Protein AF-A0A2J0Q796-F1 (afdb_monomer)

pLDDT: mean 78.92, std 15.44, range [35.12, 94.56]

Sequence (132 aa):
MSWINPANAQPTGYNPKARVSGFIQKFGQLGEVALGAWNAVDPLRCCHCPDEYLGYARRFVEGVVRVIPSEWPNHPDLVEELVRRSFYPTQVVNHTGLGHPWVTAEDIKSIAQHIAGRVEQLGGMEDLLPES

Foldseek 3Di:
DDPPPVVPDDPPVDDVVVLLVVQCVVQPVLLVLQLVLCVVLVLLVPPDDPCLSVQLSVQLSVVCVVDDQVCCVVCLVVLLVSSVVSDDPQQQDQDPVPRGHSGYSVSSNSSSCSSQVVQVVVVHDVNRGPDD

Radius of gyration: 15.13 Å; Cα contacts (8 Å, |Δi|>4): 112; chains: 1; bounding box: 35×41×41 Å

Organism: NCBI:txid1975096

Mean predicted aligned error: 8.29 Å

Structure (mmCIF, N/CA/C/O backbone):
data_AF-A0A2J0Q796-F1
#
_entry.id   AF-A0A2J0Q796-F1
#
loop_
_atom_site.group_PDB
_atom_site.id
_atom_site.type_symbol
_atom_site.label_atom_id
_atom_site.label_alt_id
_atom_site.label_comp_id
_atom_site.label_asym_id
_atom_site.label_entity_id
_atom_site.label_seq_id
_atom_site.pdbx_PDB_ins_code
_atom_site.Cartn_x
_atom_site.Cartn_y
_atom_site.Cartn_z
_atom_site.occupancy
_atom_site.B_iso_or_equiv
_atom_site.auth_seq_id
_atom_site.auth_comp_id
_atom_site.auth_asym_id
_atom_site.auth_atom_id
_atom_site.pdbx_PDB_model_num
ATOM 1 N N . MET A 1 1 ? -5.616 -18.333 -6.023 1.00 35.12 1 MET A N 1
ATOM 2 C CA . MET A 1 1 ? -4.604 -19.126 -5.290 1.00 35.12 1 MET A CA 1
ATOM 3 C C . MET A 1 1 ? -4.024 -18.236 -4.202 1.00 35.12 1 MET A C 1
ATOM 5 O O . MET A 1 1 ? -3.691 -17.105 -4.515 1.00 35.12 1 MET A O 1
ATOM 9 N N . SER A 1 2 ? -3.974 -18.692 -2.946 1.00 36.59 2 SER A N 1
ATOM 10 C CA . SER A 1 2 ? -3.415 -17.915 -1.828 1.00 36.59 2 SER A CA 1
ATOM 11 C C . SER A 1 2 ? -1.901 -18.137 -1.750 1.00 36.59 2 SER A C 1
ATOM 13 O O . SER A 1 2 ? -1.441 -19.274 -1.677 1.00 36.59 2 SER A O 1
ATOM 15 N N . TRP A 1 3 ? -1.146 -17.044 -1.806 1.00 46.84 3 TRP A N 1
ATOM 16 C CA . TRP A 1 3 ? 0.318 -16.944 -1.876 1.00 46.84 3 TRP A CA 1
ATOM 17 C C . TRP A 1 3 ? 1.050 -17.440 -0.615 1.00 46.84 3 TRP A C 1
ATOM 19 O O . TRP A 1 3 ? 2.248 -17.710 -0.650 1.00 46.84 3 TRP A O 1
ATOM 29 N N . ILE A 1 4 ? 0.331 -17.679 0.485 1.00 48.09 4 ILE A N 1
ATOM 30 C CA . ILE A 1 4 ? 0.838 -18.450 1.624 1.00 48.09 4 ILE A CA 1
ATOM 31 C C . ILE A 1 4 ? 0.657 -19.937 1.300 1.00 48.09 4 ILE A C 1
ATOM 33 O O . ILE A 1 4 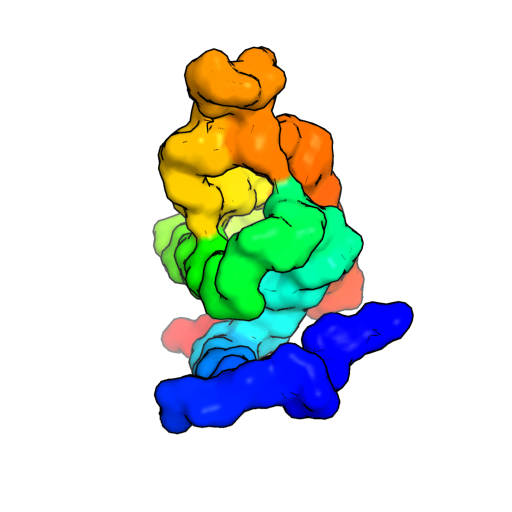? -0.156 -20.620 1.924 1.00 48.09 4 ILE A O 1
ATOM 37 N N . ASN A 1 5 ? 1.397 -20.460 0.320 1.00 44.03 5 ASN A N 1
ATOM 38 C CA . ASN A 1 5 ? 1.567 -21.905 0.225 1.00 44.03 5 ASN A CA 1
ATOM 39 C C . ASN A 1 5 ? 2.885 -22.289 0.918 1.00 44.03 5 ASN A C 1
ATOM 41 O O . ASN A 1 5 ? 3.953 -22.181 0.313 1.00 44.03 5 ASN A O 1
ATOM 45 N N . PRO A 1 6 ? 2.840 -22.703 2.199 1.00 47.53 6 PRO A N 1
ATOM 46 C CA . PRO A 1 6 ? 4.033 -23.018 2.988 1.00 47.53 6 PRO A CA 1
ATOM 47 C C . PRO A 1 6 ? 4.885 -24.144 2.388 1.00 47.53 6 PRO A C 1
ATOM 49 O O . PRO A 1 6 ? 6.026 -24.306 2.801 1.00 47.53 6 PRO A O 1
ATOM 52 N N . ALA A 1 7 ? 4.357 -24.894 1.416 1.00 52.28 7 ALA A N 1
ATOM 53 C CA . ALA A 1 7 ? 5.077 -25.953 0.720 1.00 52.28 7 ALA A CA 1
ATOM 54 C C . ALA A 1 7 ? 6.266 -25.453 -0.127 1.00 52.28 7 ALA A C 1
ATOM 56 O O . ALA A 1 7 ? 7.171 -26.236 -0.398 1.00 52.28 7 ALA A O 1
ATOM 57 N N . ASN A 1 8 ? 6.294 -24.171 -0.515 1.00 46.62 8 ASN A N 1
ATOM 58 C CA . ASN A 1 8 ? 7.308 -23.637 -1.436 1.00 46.62 8 ASN A CA 1
ATOM 59 C C . ASN A 1 8 ? 8.385 -22.767 -0.756 1.00 46.62 8 ASN A C 1
ATOM 61 O O . ASN A 1 8 ? 9.279 -22.265 -1.434 1.00 46.62 8 ASN A O 1
ATOM 65 N N . ALA A 1 9 ? 8.320 -22.564 0.564 1.00 46.12 9 ALA A N 1
ATOM 66 C CA . ALA A 1 9 ? 9.291 -21.744 1.289 1.00 46.12 9 ALA A CA 1
ATOM 67 C C . ALA A 1 9 ? 10.456 -22.604 1.806 1.00 46.12 9 ALA A C 1
ATOM 69 O O . ALA A 1 9 ? 10.243 -23.535 2.583 1.00 46.12 9 ALA A O 1
ATOM 70 N N . GLN A 1 10 ? 11.696 -22.289 1.412 1.00 40.09 10 GLN A N 1
ATOM 71 C CA . GLN A 1 10 ? 12.870 -22.929 2.012 1.00 40.09 10 GLN A CA 1
ATOM 72 C C . GLN A 1 10 ? 13.025 -22.525 3.493 1.00 40.09 10 GLN A C 1
ATOM 74 O O . GLN A 1 10 ? 12.837 -21.352 3.828 1.00 40.09 10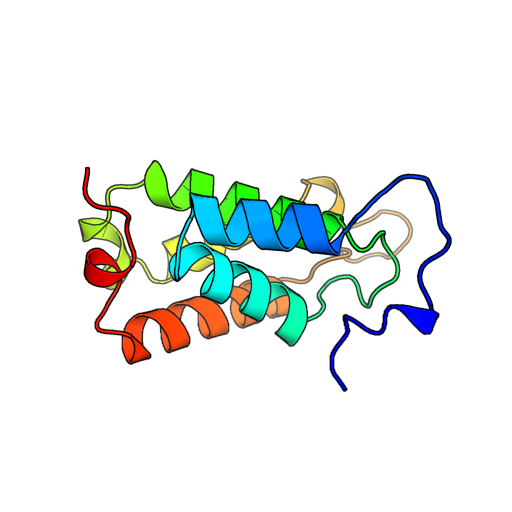 GLN A O 1
ATOM 79 N N . PRO A 1 11 ? 13.378 -23.460 4.397 1.00 45.09 11 PRO A N 1
ATOM 80 C CA . PRO A 1 11 ? 13.456 -23.194 5.829 1.00 45.09 11 PRO A CA 1
ATOM 81 C C . PRO A 1 11 ? 14.769 -22.481 6.179 1.00 45.09 11 PRO A C 1
ATOM 83 O O . PRO A 1 11 ? 15.790 -23.107 6.441 1.00 45.09 11 PRO A O 1
ATOM 86 N N . THR A 1 12 ? 14.747 -21.152 6.211 1.00 49.97 12 THR A N 1
ATOM 87 C CA . THR A 1 12 ? 15.911 -20.297 6.519 1.00 49.97 12 THR A CA 1
ATOM 88 C C . THR A 1 12 ? 16.003 -19.897 8.004 1.00 49.97 12 THR A C 1
ATOM 90 O O . THR A 1 12 ? 16.655 -18.916 8.345 1.00 49.97 12 THR A O 1
ATOM 93 N N . GLY A 1 13 ? 15.306 -20.600 8.915 1.00 46.50 13 GLY A N 1
ATOM 94 C CA . GLY A 1 13 ? 15.068 -20.122 10.298 1.00 46.50 13 GLY A CA 1
ATOM 95 C C . GLY A 1 13 ? 14.124 -18.910 10.362 1.00 46.50 13 GLY A C 1
ATOM 96 O O . GLY A 1 13 ? 13.885 -18.312 11.408 1.00 46.50 13 GLY A O 1
ATOM 97 N N . TYR A 1 14 ? 13.575 -18.564 9.208 1.00 59.00 14 TYR A N 1
ATOM 98 C CA . TYR A 1 14 ? 12.777 -17.401 8.930 1.00 59.00 14 TYR A CA 1
ATOM 99 C C . TYR A 1 14 ? 11.317 -17.839 8.896 1.00 59.00 14 TYR A C 1
ATOM 101 O O . TYR A 1 14 ? 10.964 -18.777 8.181 1.00 59.00 14 TYR A O 1
ATOM 109 N N . ASN A 1 15 ? 10.461 -17.208 9.697 1.00 72.00 15 ASN A N 1
ATOM 110 C CA . ASN A 1 15 ? 9.045 -17.560 9.769 1.00 72.00 15 ASN A CA 1
ATOM 111 C C . ASN A 1 15 ? 8.190 -16.400 9.230 1.00 72.00 15 ASN A C 1
ATOM 113 O O . ASN A 1 15 ? 7.722 -15.570 10.016 1.00 72.00 15 ASN A O 1
ATOM 117 N N . PRO A 1 16 ? 7.971 -16.324 7.900 1.00 70.00 16 PRO A N 1
ATOM 118 C CA . PRO A 1 16 ? 7.143 -15.292 7.280 1.00 70.00 16 PRO A CA 1
ATOM 119 C C . PRO A 1 16 ? 5.750 -15.208 7.901 1.00 70.00 16 PRO A C 1
ATOM 121 O O . PRO A 1 16 ? 5.240 -14.114 8.123 1.00 70.00 16 PRO A O 1
ATOM 124 N N . LYS A 1 17 ? 5.164 -16.358 8.268 1.00 72.19 17 LYS A N 1
ATOM 125 C CA . LYS A 1 17 ? 3.853 -16.404 8.924 1.00 72.19 17 LYS A CA 1
ATOM 126 C C . LYS A 1 17 ? 3.875 -15.670 10.259 1.00 72.19 17 LYS A C 1
ATOM 128 O O . LYS A 1 17 ? 3.014 -14.835 10.489 1.00 72.19 17 LYS A O 1
ATOM 133 N N . ALA A 1 18 ? 4.882 -15.910 11.100 1.00 78.31 18 ALA A N 1
ATOM 134 C CA . ALA A 1 18 ? 5.011 -15.209 12.377 1.00 78.31 18 ALA A CA 1
ATOM 135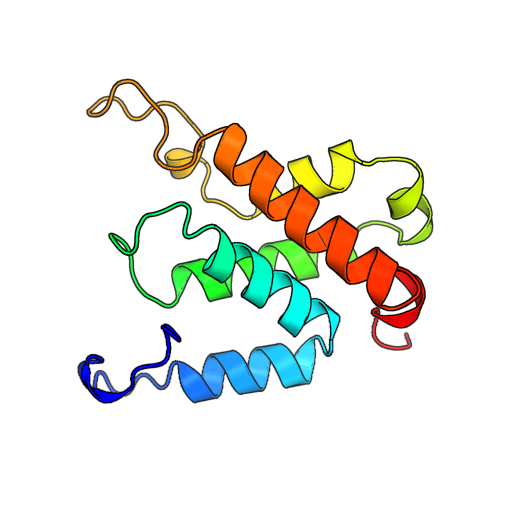 C C . ALA A 1 18 ? 5.194 -13.691 12.198 1.00 78.31 18 ALA A C 1
ATOM 137 O O . ALA A 1 18 ? 4.642 -12.916 12.976 1.00 78.31 18 ALA A O 1
ATOM 138 N N . ARG A 1 19 ? 5.918 -13.244 11.160 1.00 79.25 19 ARG A N 1
ATOM 139 C CA . ARG A 1 19 ? 6.086 -11.807 10.874 1.00 79.25 19 ARG A CA 1
ATOM 140 C C . ARG A 1 19 ? 4.793 -11.156 10.392 1.00 79.25 19 ARG A C 1
ATOM 142 O O . ARG A 1 19 ? 4.489 -10.049 10.829 1.00 79.25 19 ARG A O 1
ATOM 149 N N . VAL A 1 20 ? 4.040 -11.838 9.530 1.00 82.25 20 VAL A N 1
ATOM 150 C CA . VAL A 1 20 ? 2.711 -11.395 9.087 1.00 82.25 20 VAL A CA 1
ATOM 151 C C . VAL A 1 20 ? 1.749 -11.343 10.274 1.00 82.25 20 VAL A C 1
ATOM 153 O O . VAL A 1 20 ? 1.109 -10.319 10.484 1.00 82.25 20 VAL A O 1
ATOM 156 N N . SER A 1 21 ? 1.710 -12.385 11.108 1.00 79.94 21 SER A N 1
ATOM 157 C CA . SER A 1 21 ? 0.881 -12.409 12.318 1.00 79.94 21 SER A CA 1
ATOM 158 C C . SER A 1 21 ? 1.238 -11.281 13.284 1.00 79.94 21 SER A C 1
ATOM 160 O O . SER A 1 21 ? 0.347 -10.568 13.726 1.00 79.94 21 SER A O 1
ATOM 162 N N . GLY A 1 22 ? 2.525 -11.060 13.570 1.00 82.19 22 GLY A N 1
ATOM 163 C CA . GLY A 1 22 ? 2.958 -9.961 14.438 1.00 82.19 22 GLY A CA 1
ATOM 164 C C . GLY A 1 22 ? 2.686 -8.574 13.842 1.00 82.19 22 GLY A C 1
ATOM 165 O O . GLY A 1 22 ? 2.433 -7.622 14.574 1.00 82.19 22 GLY A O 1
ATOM 166 N N . PHE A 1 23 ? 2.711 -8.444 12.514 1.00 84.81 23 PHE A N 1
ATOM 167 C CA . PHE A 1 23 ? 2.338 -7.212 11.820 1.00 84.81 23 PHE A CA 1
ATOM 168 C C . PHE A 1 23 ? 0.840 -6.916 11.949 1.00 84.81 23 PHE A C 1
ATOM 170 O O . PHE A 1 23 ? 0.485 -5.816 12.364 1.00 84.81 23 PHE A O 1
ATOM 177 N N . ILE A 1 24 ? -0.017 -7.902 11.677 1.00 85.31 24 ILE A N 1
ATOM 178 C CA . ILE A 1 24 ? -1.474 -7.781 11.831 1.00 85.31 24 ILE A CA 1
ATOM 179 C C . ILE A 1 24 ? -1.839 -7.518 13.296 1.00 85.31 24 ILE A C 1
ATOM 181 O O . ILE A 1 24 ? -2.616 -6.618 13.579 1.00 85.31 24 ILE A O 1
ATOM 185 N N . GLN A 1 25 ? -1.221 -8.222 14.249 1.00 84.56 25 GLN A N 1
ATOM 186 C CA . GLN A 1 25 ? -1.436 -7.966 15.678 1.00 84.56 25 GLN A CA 1
ATOM 187 C C . GLN A 1 25 ? -1.074 -6.534 16.085 1.00 84.56 25 GLN A C 1
ATOM 189 O O . GLN A 1 25 ? -1.734 -5.962 16.944 1.00 84.56 25 GLN A O 1
ATOM 194 N N . LYS A 1 26 ? -0.030 -5.952 15.483 1.00 86.38 26 LYS A N 1
ATOM 195 C CA . LYS A 1 26 ? 0.414 -4.591 15.799 1.00 86.38 26 LYS A CA 1
ATOM 196 C C . LYS A 1 26 ? -0.474 -3.513 15.176 1.00 86.38 26 LYS A C 1
ATOM 198 O O . LYS A 1 26 ? -0.699 -2.488 15.807 1.00 86.38 26 LYS A O 1
ATOM 203 N N . PHE A 1 27 ? -0.892 -3.699 13.927 1.00 85.38 27 PHE A N 1
ATOM 204 C CA . PHE A 1 27 ? -1.552 -2.655 13.134 1.00 85.38 27 PHE A CA 1
ATOM 205 C C . PHE A 1 27 ? -3.032 -2.937 12.849 1.00 85.38 27 PHE A C 1
ATOM 207 O O . PHE A 1 27 ? -3.665 -2.193 12.103 1.00 85.38 27 PHE A O 1
ATOM 214 N N . GLY A 1 28 ? -3.578 -4.007 13.424 1.00 87.69 28 GLY A N 1
ATOM 215 C CA 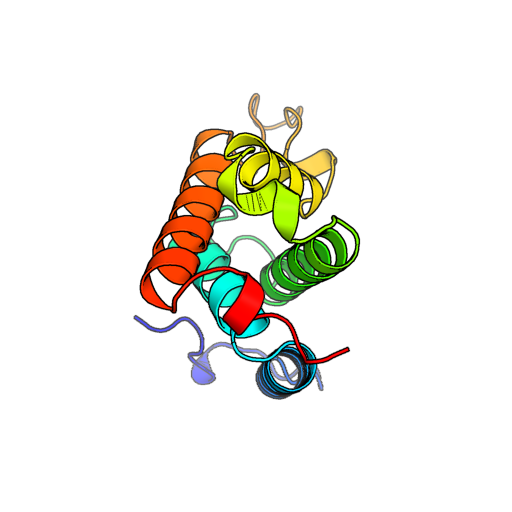. GLY A 1 28 ? -4.983 -4.376 13.317 1.00 87.69 28 GLY A CA 1
ATOM 216 C C . GLY A 1 28 ? -5.452 -4.549 11.874 1.00 87.69 28 GLY A C 1
ATOM 217 O O . GLY A 1 28 ? -4.709 -4.997 10.994 1.00 87.69 28 GLY A O 1
ATOM 218 N N . GLN A 1 29 ? -6.704 -4.159 11.637 1.00 88.81 29 GLN A N 1
ATOM 219 C CA . GLN A 1 29 ? -7.349 -4.264 10.329 1.00 88.81 29 GLN A CA 1
ATOM 220 C C . GLN A 1 29 ? -6.639 -3.435 9.255 1.00 88.81 29 GLN A C 1
ATOM 222 O O . GLN A 1 29 ? -6.535 -3.888 8.118 1.00 88.81 29 GLN A O 1
ATOM 227 N N . LEU A 1 30 ? -6.067 -2.277 9.597 1.00 88.38 30 LEU A N 1
ATOM 228 C CA . LEU A 1 30 ? -5.295 -1.478 8.643 1.00 88.38 30 LEU A CA 1
ATOM 229 C C . LEU A 1 30 ? -4.073 -2.246 8.104 1.00 88.38 30 LEU A C 1
ATOM 231 O O . LEU A 1 30 ? -3.755 -2.166 6.915 1.00 88.38 30 LEU A O 1
ATOM 235 N N . GLY A 1 31 ? -3.419 -3.041 8.956 1.00 90.38 31 GLY A N 1
ATOM 236 C CA . GLY A 1 31 ? -2.354 -3.952 8.535 1.00 90.38 31 GLY A CA 1
ATOM 237 C C . GLY A 1 31 ? -2.844 -5.007 7.536 1.00 90.38 31 GLY A C 1
ATOM 238 O O . GLY A 1 31 ? -2.182 -5.255 6.526 1.00 90.38 31 GLY A O 1
ATOM 239 N N . GLU A 1 32 ? -4.016 -5.598 7.774 1.00 90.25 32 GLU A N 1
ATOM 240 C CA . GLU A 1 32 ? -4.622 -6.576 6.858 1.00 90.25 32 GLU A CA 1
ATOM 241 C C . GLU A 1 32 ? -4.986 -5.955 5.507 1.00 90.25 32 GLU A C 1
ATOM 243 O O . GLU A 1 32 ? -4.685 -6.540 4.465 1.00 90.25 32 GLU A O 1
ATOM 248 N N . VAL A 1 33 ? -5.581 -4.758 5.518 1.00 91.81 33 VAL A N 1
ATOM 249 C CA . VAL A 1 33 ? -5.943 -4.011 4.307 1.00 91.81 33 VAL A CA 1
ATOM 250 C C . VAL A 1 33 ? -4.709 -3.715 3.468 1.00 91.81 33 VAL A C 1
ATOM 252 O O . VAL A 1 33 ? -4.683 -4.041 2.279 1.00 91.81 33 VAL A O 1
ATOM 255 N N . ALA A 1 34 ? -3.675 -3.145 4.092 1.00 92.31 34 ALA A N 1
ATOM 256 C CA . ALA A 1 34 ? -2.427 -2.833 3.417 1.00 92.31 34 ALA A CA 1
ATOM 257 C C . ALA A 1 34 ? -1.838 -4.105 2.798 1.00 92.31 34 ALA A C 1
ATOM 259 O O . ALA A 1 34 ? -1.719 -4.203 1.580 1.00 92.31 34 ALA A O 1
ATOM 260 N N . LEU A 1 35 ? -1.547 -5.127 3.608 1.00 90.81 35 LEU A N 1
ATOM 261 C CA . LEU A 1 35 ? -0.926 -6.355 3.113 1.00 90.81 35 LEU A CA 1
ATOM 262 C C . LEU A 1 35 ? -1.767 -7.031 2.016 1.00 90.81 35 LEU A C 1
ATOM 264 O O . LEU A 1 35 ? -1.209 -7.537 1.043 1.00 90.81 35 LEU A O 1
ATOM 268 N N . GLY A 1 36 ? -3.095 -7.015 2.135 1.00 90.56 36 GLY A N 1
ATOM 269 C CA . GLY A 1 36 ? -4.005 -7.521 1.112 1.00 90.56 36 GLY A CA 1
ATOM 270 C C . GLY A 1 36 ? -3.836 -6.822 -0.238 1.00 90.56 36 GLY A C 1
ATOM 271 O O . GLY A 1 36 ? -3.787 -7.503 -1.261 1.00 90.56 36 GLY A O 1
ATOM 272 N N . ALA A 1 37 ? -3.673 -5.497 -0.250 1.00 93.31 37 ALA A N 1
ATOM 273 C CA . ALA A 1 37 ? -3.527 -4.716 -1.478 1.00 93.31 37 ALA A CA 1
ATOM 274 C C . ALA A 1 37 ? -2.225 -5.025 -2.238 1.00 93.31 37 ALA A C 1
ATOM 276 O O . ALA A 1 37 ? -2.275 -5.293 -3.438 1.00 93.31 37 ALA A O 1
ATOM 277 N N . TRP A 1 38 ? -1.072 -5.073 -1.554 1.00 91.25 38 TRP A N 1
ATOM 278 C CA . TRP A 1 38 ? 0.196 -5.448 -2.210 1.00 91.25 38 TRP A CA 1
ATOM 279 C C . TRP A 1 38 ? 0.151 -6.865 -2.787 1.00 91.25 38 TRP A C 1
ATOM 281 O O . TRP A 1 38 ? 0.668 -7.092 -3.877 1.00 91.25 38 TRP A O 1
ATOM 291 N N . ASN A 1 39 ? -0.501 -7.808 -2.101 1.00 87.94 39 ASN A N 1
ATOM 292 C CA . ASN A 1 39 ? -0.647 -9.173 -2.612 1.00 87.94 39 ASN A CA 1
ATOM 293 C C . ASN A 1 39 ? -1.643 -9.299 -3.762 1.00 87.94 39 ASN A C 1
ATOM 295 O O . ASN A 1 39 ? -1.485 -10.186 -4.595 1.00 87.94 39 ASN A O 1
ATOM 299 N N . ALA A 1 40 ? -2.685 -8.468 -3.785 1.00 89.19 40 ALA A N 1
ATOM 300 C CA . ALA A 1 40 ? -3.674 -8.484 -4.855 1.00 89.19 40 ALA A CA 1
ATOM 301 C C . ALA A 1 40 ? -3.083 -7.973 -6.174 1.00 89.19 40 ALA A C 1
ATOM 303 O O . ALA A 1 40 ? -3.374 -8.537 -7.225 1.00 89.19 40 ALA A O 1
ATOM 304 N N . VAL A 1 41 ? -2.251 -6.929 -6.103 1.00 91.19 4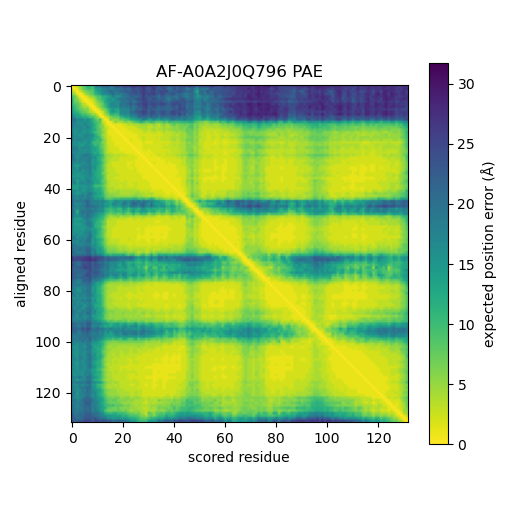1 VAL A N 1
ATOM 305 C CA . VAL A 1 41 ? -1.629 -6.321 -7.286 1.00 91.19 41 VAL A CA 1
ATOM 306 C C . VAL A 1 41 ? -0.359 -7.059 -7.711 1.00 91.19 41 VAL A C 1
ATOM 308 O O . VAL A 1 41 ? -0.116 -7.188 -8.905 1.00 91.19 41 VAL A O 1
ATOM 311 N N . ASP A 1 42 ? 0.431 -7.570 -6.760 1.00 87.88 42 ASP A N 1
ATOM 312 C CA . ASP A 1 42 ? 1.714 -8.242 -7.020 1.00 87.88 42 ASP A CA 1
ATOM 313 C C . ASP A 1 42 ? 2.657 -7.409 -7.926 1.00 87.88 42 ASP A C 1
ATOM 315 O O . ASP A 1 42 ? 3.091 -7.866 -8.988 1.00 87.88 42 ASP A O 1
ATOM 319 N N . PRO A 1 43 ? 3.007 -6.171 -7.519 1.00 85.50 43 PRO A N 1
ATOM 320 C CA . PRO A 1 43 ? 3.682 -5.197 -8.385 1.00 85.50 43 PRO A CA 1
ATOM 321 C C . PRO A 1 43 ? 5.084 -5.631 -8.842 1.00 85.50 43 PRO A C 1
ATOM 323 O O . PRO A 1 43 ? 5.573 -5.177 -9.870 1.00 85.50 43 PRO A O 1
ATOM 326 N N . LEU A 1 44 ? 5.750 -6.515 -8.092 1.00 83.31 44 LEU A N 1
ATOM 327 C CA . LEU A 1 44 ? 7.072 -7.055 -8.434 1.00 83.31 44 LEU A CA 1
ATOM 328 C C . LEU A 1 44 ? 7.000 -8.458 -9.047 1.00 83.31 44 LEU A C 1
ATOM 330 O O . LEU A 1 44 ? 8.044 -9.068 -9.295 1.00 83.31 44 LEU A O 1
ATOM 334 N N . ARG A 1 45 ? 5.786 -8.969 -9.297 1.00 77.25 45 ARG A N 1
ATOM 335 C CA . ARG A 1 45 ? 5.520 -10.258 -9.953 1.00 77.25 45 ARG A CA 1
ATOM 336 C C . ARG A 1 45 ? 6.282 -11.419 -9.318 1.00 77.25 45 ARG A C 1
ATOM 338 O O . ARG A 1 45 ? 6.821 -12.277 -10.016 1.00 77.25 45 ARG A O 1
ATOM 345 N N . CYS A 1 46 ? 6.384 -11.408 -7.990 1.00 59.38 46 CYS A N 1
ATOM 346 C CA . CYS A 1 46 ? 7.108 -12.406 -7.199 1.00 59.38 46 CYS A CA 1
ATOM 347 C C . CYS A 1 46 ? 8.613 -12.583 -7.529 1.00 59.38 46 CYS A C 1
ATOM 349 O O . CYS A 1 46 ? 9.223 -13.540 -7.049 1.00 59.38 46 CYS A O 1
ATOM 351 N N . CYS A 1 47 ? 9.242 -11.696 -8.314 1.00 57.00 47 CYS A N 1
ATOM 352 C CA . CYS A 1 47 ? 10.680 -11.779 -8.621 1.00 57.00 47 CYS A CA 1
ATOM 353 C C . CYS A 1 47 ? 11.560 -11.518 -7.389 1.00 57.00 47 CYS A C 1
ATOM 355 O O . CYS A 1 47 ? 12.720 -11.932 -7.348 1.00 57.00 47 CYS A O 1
ATOM 357 N N . HIS A 1 48 ? 11.008 -10.834 -6.388 1.00 52.53 48 HIS A N 1
ATOM 358 C CA . HIS A 1 48 ? 11.704 -10.456 -5.174 1.00 52.53 48 HIS A CA 1
ATOM 359 C C . HIS A 1 48 ? 11.021 -11.010 -3.916 1.00 52.53 48 HIS A C 1
ATOM 361 O O . HIS A 1 48 ? 9.832 -11.312 -3.881 1.00 52.53 48 HIS A O 1
ATOM 367 N N . CYS A 1 49 ? 11.854 -11.216 -2.901 1.00 59.81 49 CYS A N 1
ATOM 368 C CA . CYS A 1 49 ? 11.615 -11.961 -1.671 1.00 59.81 49 CYS A CA 1
ATOM 369 C C . CYS A 1 49 ? 10.232 -11.699 -1.017 1.00 59.81 49 CYS A C 1
ATOM 371 O O . CYS A 1 49 ? 9.842 -10.538 -0.900 1.00 59.81 49 CYS A O 1
ATOM 373 N N . PRO A 1 50 ? 9.537 -12.725 -0.472 1.00 55.75 50 PRO A N 1
ATOM 374 C CA . PRO A 1 50 ? 8.213 -12.601 0.166 1.00 55.75 50 PRO A CA 1
ATOM 375 C C . PRO A 1 50 ? 8.081 -11.528 1.261 1.00 55.75 50 PRO A C 1
ATOM 377 O O . PRO A 1 50 ? 6.978 -11.110 1.606 1.00 55.75 50 PRO A O 1
ATOM 380 N N . ASP A 1 51 ? 9.193 -11.079 1.838 1.00 68.31 51 ASP A N 1
ATOM 381 C CA . ASP A 1 51 ? 9.203 -10.030 2.857 1.00 68.31 51 ASP A CA 1
ATOM 382 C C . ASP A 1 51 ? 9.096 -8.616 2.332 1.00 68.31 51 ASP A C 1
ATOM 384 O O . ASP A 1 51 ? 8.835 -7.705 3.122 1.00 68.31 51 ASP A O 1
ATOM 388 N N . GLU A 1 52 ? 9.329 -8.399 1.043 1.00 79.75 52 GLU A N 1
ATOM 389 C CA . GLU A 1 52 ? 9.295 -7.049 0.502 1.00 79.75 52 GLU A CA 1
ATOM 390 C C . GLU A 1 52 ? 7.904 -6.442 0.634 1.00 79.75 52 GLU A C 1
ATOM 392 O O . GLU A 1 52 ? 7.786 -5.323 1.127 1.00 79.75 52 GLU A O 1
ATOM 397 N N . TYR A 1 53 ? 6.848 -7.204 0.333 1.00 87.25 53 TYR A N 1
ATOM 398 C CA . TYR A 1 53 ? 5.466 -6.723 0.450 1.00 87.25 53 TYR A CA 1
ATOM 399 C C . TYR A 1 53 ? 5.074 -6.449 1.897 1.00 87.25 53 TYR A C 1
ATOM 401 O O . TYR A 1 53 ? 4.410 -5.453 2.178 1.00 87.25 53 TYR A O 1
ATOM 409 N N . LEU A 1 54 ? 5.555 -7.266 2.837 1.00 87.44 54 LEU A N 1
ATOM 410 C CA . LEU A 1 54 ? 5.392 -6.982 4.260 1.00 87.44 54 LEU A CA 1
ATOM 411 C C . LEU A 1 54 ? 6.122 -5.690 4.665 1.00 87.44 54 LEU A C 1
ATOM 413 O O . LEU A 1 54 ? 5.617 -4.914 5.477 1.00 87.44 54 LEU A O 1
ATOM 417 N N . GLY A 1 55 ? 7.305 -5.445 4.100 1.00 89.50 55 GLY A N 1
ATOM 418 C CA . GLY A 1 55 ? 8.059 -4.209 4.284 1.00 89.50 55 GLY A CA 1
ATOM 419 C C . GLY A 1 55 ? 7.339 -2.982 3.719 1.00 89.50 55 GLY A C 1
ATOM 420 O O . GLY A 1 55 ? 7.296 -1.949 4.389 1.00 89.50 55 GLY A O 1
ATOM 421 N N . TYR A 1 56 ? 6.746 -3.096 2.529 1.00 92.44 56 TYR A N 1
ATOM 422 C CA . TYR A 1 56 ? 5.965 -2.029 1.895 1.00 92.44 56 TYR A CA 1
ATOM 423 C C . TYR A 1 56 ? 4.699 -1.721 2.682 1.00 92.44 56 TYR A C 1
ATOM 425 O O . TYR A 1 56 ? 4.508 -0.576 3.087 1.00 92.44 56 TYR A O 1
ATOM 433 N N . ALA A 1 57 ? 3.909 -2.747 3.010 1.00 92.00 57 ALA A N 1
ATOM 434 C CA . ALA A 1 57 ? 2.715 -2.603 3.835 1.00 92.00 57 ALA A CA 1
ATOM 435 C C . ALA A 1 57 ? 3.046 -1.933 5.176 1.00 92.00 57 ALA A C 1
ATOM 437 O O . ALA A 1 57 ? 2.349 -1.016 5.603 1.00 92.00 57 ALA A O 1
ATOM 438 N N . ARG A 1 58 ? 4.161 -2.309 5.815 1.00 92.19 58 ARG A N 1
ATOM 439 C CA . ARG A 1 58 ? 4.616 -1.651 7.044 1.00 92.19 58 ARG A CA 1
ATOM 440 C C . ARG A 1 58 ? 4.944 -0.176 6.843 1.00 92.19 58 ARG A C 1
ATOM 442 O O . ARG A 1 58 ? 4.447 0.642 7.609 1.00 92.19 58 ARG A O 1
ATOM 449 N N . ARG A 1 59 ? 5.764 0.172 5.847 1.00 93.62 59 ARG A N 1
ATOM 450 C CA . ARG A 1 59 ? 6.130 1.576 5.581 1.00 93.62 59 ARG A CA 1
ATOM 451 C C . ARG A 1 59 ? 4.916 2.425 5.234 1.00 93.62 59 ARG A C 1
ATOM 453 O O . ARG A 1 59 ? 4.843 3.572 5.663 1.00 93.62 59 ARG A O 1
ATOM 460 N N . PHE A 1 60 ? 3.969 1.850 4.502 1.00 93.56 60 PHE A N 1
ATOM 461 C CA . PHE A 1 60 ? 2.699 2.487 4.208 1.00 93.56 60 PHE A CA 1
ATOM 462 C C . PHE A 1 60 ? 1.922 2.794 5.490 1.00 93.56 60 PHE A C 1
ATOM 464 O O . PHE A 1 60 ? 1.631 3.957 5.749 1.00 93.56 60 PHE A O 1
ATOM 471 N N . VAL A 1 61 ? 1.655 1.786 6.328 1.00 91.06 61 VAL A N 1
ATOM 472 C CA . VAL A 1 61 ? 0.886 1.974 7.568 1.00 91.06 61 VAL A CA 1
ATOM 473 C C . VAL A 1 61 ? 1.593 2.934 8.530 1.00 91.06 61 VAL A C 1
ATOM 475 O O . VAL A 1 61 ? 0.958 3.792 9.132 1.00 91.06 61 VAL A O 1
ATOM 478 N N . GLU A 1 62 ? 2.918 2.860 8.645 1.00 90.19 62 GLU A N 1
ATOM 479 C CA . GLU A 1 62 ? 3.695 3.812 9.448 1.00 90.19 62 GLU A CA 1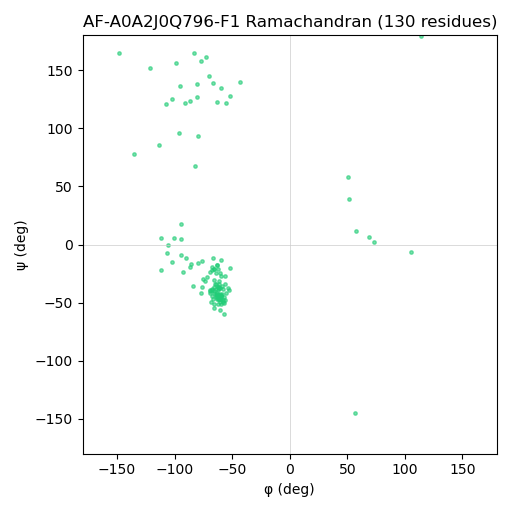
ATOM 480 C C . GLU A 1 62 ? 3.638 5.241 8.885 1.00 90.19 62 GLU A C 1
ATOM 482 O O . GLU A 1 62 ? 3.648 6.198 9.656 1.00 90.19 62 GLU A O 1
ATOM 487 N N . GLY A 1 63 ? 3.578 5.398 7.560 1.00 89.00 63 GLY A N 1
ATOM 488 C CA . GLY A 1 63 ? 3.376 6.687 6.902 1.00 89.00 63 GLY A CA 1
ATOM 489 C C . GLY A 1 63 ? 1.982 7.246 7.161 1.00 89.00 63 GLY A C 1
ATOM 490 O O . GLY A 1 63 ? 1.853 8.406 7.532 1.00 89.00 63 GLY A O 1
ATOM 491 N N . VAL A 1 64 ? 0.962 6.400 7.054 1.00 86.44 64 VAL A N 1
ATOM 492 C CA . VAL A 1 64 ? -0.429 6.725 7.370 1.00 86.44 64 VAL A CA 1
ATOM 493 C C . VAL A 1 64 ? -0.580 7.223 8.802 1.00 86.44 64 VAL A C 1
ATOM 495 O O . VAL A 1 64 ? -1.134 8.290 9.003 1.00 86.44 64 VAL A O 1
ATOM 498 N N . VAL A 1 65 ? -0.046 6.501 9.792 1.00 81.19 65 VAL A N 1
ATOM 499 C CA . VAL A 1 65 ? -0.159 6.879 11.216 1.00 81.19 65 VAL A CA 1
ATOM 500 C C . VAL A 1 65 ? 0.516 8.229 11.511 1.00 81.19 65 VAL A C 1
ATOM 502 O O . VAL A 1 65 ? 0.204 8.880 12.503 1.00 81.19 65 VAL A O 1
ATOM 505 N N . ARG A 1 66 ? 1.449 8.672 10.658 1.00 82.31 66 ARG A N 1
ATOM 506 C CA . ARG A 1 66 ? 2.110 9.982 10.774 1.00 82.31 66 ARG A CA 1
ATOM 507 C C . ARG A 1 66 ? 1.347 11.114 10.094 1.00 82.31 66 ARG A C 1
ATOM 509 O O . ARG A 1 66 ? 1.645 12.271 10.380 1.00 82.31 66 ARG A O 1
ATOM 516 N N . VAL A 1 67 ? 0.435 10.804 9.178 1.00 74.00 67 VAL A N 1
ATOM 517 C CA . VAL A 1 67 ? -0.405 11.792 8.498 1.00 74.00 67 VAL A CA 1
ATOM 518 C C . VAL A 1 67 ? -1.733 11.874 9.244 1.00 74.00 67 VAL A C 1
ATOM 520 O O . VAL A 1 67 ? -2.277 10.860 9.671 1.00 74.00 67 VAL A O 1
ATOM 523 N N . ILE A 1 68 ? -2.241 13.086 9.461 1.00 63.72 68 ILE A N 1
ATOM 524 C CA . ILE A 1 68 ? -3.458 13.285 10.252 1.00 63.72 68 ILE A CA 1
ATOM 525 C C . ILE A 1 68 ? -4.633 12.594 9.522 1.00 63.72 68 ILE A C 1
ATOM 527 O O . ILE A 1 68 ? -4.901 12.937 8.369 1.00 63.72 68 ILE A O 1
ATOM 531 N N . PRO A 1 69 ? -5.356 11.647 10.158 1.00 60.94 69 PRO A N 1
ATOM 532 C CA . PRO A 1 69 ? -6.391 10.831 9.505 1.00 60.94 69 PRO A CA 1
ATOM 533 C C . PRO A 1 69 ? -7.507 11.638 8.831 1.00 60.94 69 PRO A C 1
ATOM 535 O O . PRO A 1 69 ? -8.071 11.200 7.831 1.00 60.94 69 PRO A O 1
ATOM 538 N N . SER A 1 70 ? -7.777 12.849 9.328 1.00 64.19 70 SER A N 1
ATOM 539 C CA . SER A 1 70 ? -8.784 13.770 8.788 1.00 64.19 70 SER A CA 1
ATOM 540 C C . SER A 1 70 ? -8.498 14.250 7.359 1.00 64.19 70 SER A C 1
ATOM 542 O O . SER A 1 70 ? -9.390 14.774 6.694 1.00 64.19 70 SER A O 1
ATOM 544 N N . GLU A 1 71 ? -7.264 14.106 6.873 1.00 65.44 71 GLU A N 1
ATOM 545 C CA . GLU A 1 71 ? -6.880 14.494 5.510 1.00 65.44 71 GLU A CA 1
ATOM 546 C C . GLU A 1 71 ? -7.158 13.386 4.481 1.00 65.44 71 GLU A C 1
ATOM 548 O O . GLU A 1 71 ? -7.254 13.659 3.285 1.00 65.44 71 GLU A O 1
ATOM 553 N N . TRP A 1 72 ? -7.363 12.144 4.930 1.00 70.62 72 TRP A N 1
ATOM 554 C CA . TRP A 1 72 ? -7.547 10.981 4.062 1.00 70.62 72 TRP A CA 1
ATOM 555 C C . TRP A 1 72 ? -8.704 11.113 3.051 1.00 70.62 72 TRP A C 1
ATOM 557 O O . TRP A 1 72 ? -8.470 10.862 1.867 1.00 70.62 72 TRP A O 1
ATOM 567 N N . PRO A 1 73 ? -9.928 11.544 3.433 1.00 64.50 73 PRO A N 1
ATOM 568 C CA . PRO A 1 73 ? -11.048 11.639 2.490 1.00 64.50 73 PRO A CA 1
ATOM 569 C C . PRO A 1 73 ? -10.873 12.756 1.454 1.00 64.50 73 PRO A C 1
ATOM 571 O O . PRO A 1 73 ? -11.471 12.714 0.383 1.00 64.50 73 PRO A O 1
ATOM 574 N N . ASN A 1 74 ? -10.062 13.766 1.776 1.00 66.12 74 ASN A N 1
ATOM 575 C CA . ASN A 1 74 ? -9.914 14.981 0.976 1.00 66.12 74 ASN A CA 1
ATOM 576 C C . ASN A 1 74 ? -8.730 14.909 0.001 1.00 66.12 74 ASN A C 1
ATOM 578 O O . ASN A 1 74 ? -8.586 15.780 -0.858 1.00 66.12 74 ASN A O 1
ATOM 582 N N . HIS A 1 75 ? -7.895 13.873 0.114 1.00 69.56 75 HIS A N 1
ATOM 583 C CA . HIS A 1 75 ? -6.677 13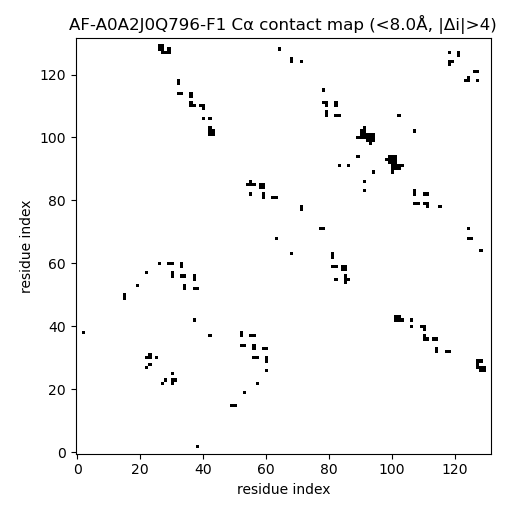.722 -0.670 1.00 69.56 75 HIS A CA 1
ATOM 584 C C . HIS A 1 75 ? -6.538 12.287 -1.200 1.00 69.56 75 HIS A C 1
ATOM 586 O O . HIS A 1 75 ? -5.733 11.518 -0.682 1.00 69.56 75 HIS A O 1
ATOM 592 N N . PRO A 1 76 ? -7.266 11.897 -2.261 1.00 64.62 76 PRO A N 1
ATOM 593 C CA . PRO A 1 76 ? -7.067 10.592 -2.902 1.00 64.62 76 PRO A CA 1
ATOM 594 C C . PRO A 1 76 ? -5.610 10.386 -3.360 1.00 64.62 76 PRO A C 1
ATOM 596 O O . PRO A 1 76 ? -5.056 9.295 -3.217 1.00 64.62 76 PRO A O 1
ATOM 599 N N . ASP A 1 77 ? -4.948 11.467 -3.783 1.00 83.00 77 ASP A N 1
ATOM 600 C CA . ASP A 1 77 ? -3.533 11.472 -4.169 1.00 83.00 77 ASP A CA 1
ATOM 601 C C . ASP A 1 77 ? -2.585 11.185 -2.987 1.00 83.00 77 ASP A C 1
ATOM 603 O O . ASP A 1 77 ? -1.450 10.749 -3.188 1.00 83.00 77 ASP A O 1
ATOM 607 N N . LEU A 1 78 ? -3.031 11.395 -1.740 1.00 86.25 78 LEU A N 1
ATOM 608 C CA . LEU A 1 78 ? -2.242 11.087 -0.544 1.00 86.25 78 LEU A CA 1
ATOM 609 C C . LEU A 1 78 ? -2.013 9.582 -0.418 1.00 86.25 78 LEU A C 1
ATOM 611 O O . LEU A 1 78 ? -0.904 9.161 -0.093 1.00 86.25 78 LEU A O 1
ATOM 615 N N . VAL A 1 79 ? -3.039 8.769 -0.688 1.00 89.06 79 VAL A N 1
ATOM 616 C CA . VAL A 1 79 ? -2.923 7.306 -0.626 1.00 89.06 79 VAL A CA 1
ATOM 617 C C . VAL A 1 79 ? -1.933 6.826 -1.681 1.00 89.06 79 VAL A C 1
ATOM 619 O O . VAL A 1 79 ? -1.033 6.050 -1.361 1.00 89.06 79 VAL A O 1
ATOM 622 N N . GLU A 1 80 ? -2.038 7.340 -2.910 1.00 92.25 80 GLU A N 1
ATOM 623 C CA . GLU A 1 80 ? -1.094 7.041 -3.993 1.00 92.25 80 GLU A CA 1
ATOM 624 C C . GLU A 1 80 ? 0.342 7.455 -3.637 1.00 92.25 80 GLU A C 1
ATOM 626 O O . GLU A 1 80 ? 1.273 6.668 -3.821 1.00 92.25 80 GLU A O 1
ATOM 631 N N . GLU A 1 81 ? 0.549 8.641 -3.059 1.00 91.56 81 GLU A N 1
ATOM 632 C CA . GLU A 1 81 ? 1.883 9.097 -2.653 1.00 91.56 81 GLU A CA 1
ATOM 633 C C . GLU A 1 81 ? 2.452 8.269 -1.489 1.00 91.56 81 GLU A C 1
ATOM 635 O O . GLU A 1 81 ? 3.644 7.947 -1.483 1.00 91.56 81 GLU A O 1
ATOM 640 N N . LEU A 1 82 ? 1.629 7.872 -0.515 1.00 92.44 82 LEU A N 1
ATOM 641 C CA . LEU A 1 82 ? 2.046 6.984 0.575 1.00 92.44 82 LEU A CA 1
ATOM 642 C C . LEU A 1 82 ? 2.405 5.587 0.055 1.00 92.44 82 LEU A C 1
ATOM 644 O O . LEU A 1 82 ? 3.415 5.014 0.478 1.00 92.44 82 LEU A O 1
ATOM 648 N N . VAL A 1 83 ? 1.636 5.058 -0.900 1.00 94.19 83 VAL A N 1
ATOM 649 C CA . VAL A 1 83 ? 1.967 3.816 -1.609 1.00 94.19 83 VAL A CA 1
ATOM 650 C C . VAL A 1 83 ? 3.291 3.981 -2.350 1.00 94.19 83 VAL A C 1
ATOM 652 O O . VAL A 1 83 ? 4.194 3.166 -2.162 1.00 94.19 83 VAL A O 1
ATOM 655 N N . ARG A 1 84 ? 3.478 5.056 -3.122 1.00 94.00 84 ARG A N 1
ATOM 656 C CA . ARG A 1 84 ? 4.725 5.315 -3.857 1.00 94.00 84 ARG A CA 1
ATOM 657 C C . ARG A 1 84 ? 5.940 5.361 -2.931 1.00 94.00 84 ARG A C 1
ATOM 659 O O . ARG A 1 84 ? 6.959 4.743 -3.230 1.00 94.00 84 ARG A O 1
ATOM 666 N N . ARG A 1 85 ? 5.830 6.049 -1.789 1.00 93.00 85 ARG A N 1
ATOM 667 C CA . ARG A 1 85 ? 6.897 6.165 -0.775 1.00 93.00 85 ARG A CA 1
ATOM 668 C C . ARG A 1 85 ? 7.215 4.859 -0.056 1.00 93.00 85 ARG A C 1
ATOM 670 O O . ARG A 1 85 ? 8.279 4.748 0.552 1.00 93.00 85 ARG A O 1
ATOM 677 N N . SER A 1 86 ? 6.310 3.885 -0.088 1.00 94.19 86 SER A N 1
ATOM 678 C CA . SER A 1 86 ? 6.555 2.581 0.525 1.00 94.19 86 SER A CA 1
ATOM 679 C C . SER A 1 86 ? 7.582 1.755 -0.264 1.00 94.19 86 SER A C 1
ATOM 681 O O . SER A 1 86 ? 8.324 0.975 0.340 1.00 94.19 86 SER A O 1
ATOM 683 N N . PHE A 1 87 ? 7.696 1.963 -1.578 1.00 92.12 87 PHE A N 1
ATOM 684 C CA . PHE A 1 87 ? 8.699 1.314 -2.421 1.00 92.12 87 PHE A CA 1
ATOM 685 C C . PHE A 1 87 ? 10.085 1.948 -2.265 1.00 92.12 87 PHE A C 1
ATOM 687 O O . PHE A 1 87 ? 10.227 3.103 -1.858 1.00 92.12 87 PHE A O 1
ATOM 694 N N . TYR A 1 88 ? 11.136 1.199 -2.608 1.00 89.38 88 TYR A N 1
ATOM 695 C CA . TYR A 1 88 ? 12.469 1.792 -2.701 1.00 89.38 88 TYR A CA 1
ATOM 696 C C . TYR A 1 88 ? 12.543 2.733 -3.913 1.00 89.38 88 TYR A C 1
ATOM 698 O O . TYR A 1 88 ? 11.973 2.413 -4.958 1.00 89.38 88 TYR A O 1
ATOM 706 N N . PRO A 1 89 ? 13.291 3.853 -3.841 1.00 87.06 89 PRO A N 1
ATOM 707 C CA . PRO A 1 89 ? 13.413 4.782 -4.965 1.00 87.06 89 PRO A CA 1
ATOM 708 C C . PRO A 1 89 ? 13.834 4.096 -6.268 1.00 87.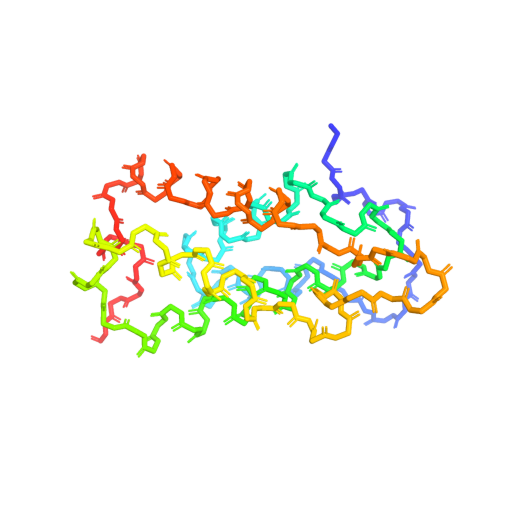06 89 PRO A C 1
ATOM 710 O O . PRO A 1 89 ? 13.283 4.385 -7.321 1.00 87.06 89 PRO A O 1
ATOM 713 N N . THR A 1 90 ? 14.743 3.122 -6.184 1.00 86.75 90 THR A N 1
ATOM 714 C CA . THR A 1 90 ? 15.237 2.327 -7.319 1.00 86.75 90 THR A CA 1
ATOM 715 C C . THR A 1 90 ? 14.167 1.484 -8.015 1.00 86.75 90 THR A C 1
ATOM 717 O O . THR A 1 90 ? 14.385 1.049 -9.141 1.00 86.75 90 THR A O 1
ATOM 720 N N . GLN A 1 91 ? 13.024 1.244 -7.371 1.00 87.31 91 GLN A N 1
ATOM 721 C CA . GLN A 1 91 ? 11.932 0.434 -7.912 1.00 87.31 91 GLN A CA 1
ATOM 722 C C . GLN A 1 91 ? 10.894 1.275 -8.658 1.00 87.31 91 GLN A C 1
ATOM 724 O O . GLN A 1 91 ? 10.212 0.747 -9.529 1.00 87.31 91 GLN A O 1
ATOM 729 N N . VAL A 1 92 ? 10.799 2.569 -8.344 1.00 88.50 92 VAL A N 1
ATOM 730 C CA . VAL A 1 92 ? 9.812 3.501 -8.921 1.00 88.50 92 VAL A CA 1
ATOM 731 C C . VAL A 1 92 ? 10.420 4.485 -9.924 1.00 88.50 92 VAL A C 1
ATOM 733 O O . VAL A 1 92 ? 9.693 5.221 -10.584 1.00 88.50 92 VAL A O 1
ATOM 736 N N . VAL A 1 93 ? 11.750 4.515 -10.055 1.00 85.19 93 VAL A N 1
ATOM 737 C CA . VAL A 1 93 ? 12.456 5.252 -11.115 1.00 85.19 93 VAL A CA 1
ATOM 738 C C . VAL A 1 93 ? 12.848 4.316 -12.252 1.00 85.19 93 VAL A C 1
ATOM 740 O O . VAL A 1 93 ? 13.005 3.112 -12.051 1.00 85.19 93 VAL A O 1
ATOM 743 N N . ASN A 1 94 ? 13.041 4.874 -13.450 1.00 82.25 94 ASN A N 1
ATOM 744 C CA . ASN A 1 94 ? 13.453 4.098 -14.616 1.00 82.25 94 ASN A CA 1
ATOM 745 C C . ASN A 1 94 ? 14.745 3.331 -14.341 1.00 82.25 94 ASN A C 1
ATOM 747 O O . ASN A 1 94 ? 15.792 3.916 -14.054 1.00 82.25 94 ASN A O 1
ATOM 751 N N . HIS A 1 95 ? 14.668 2.013 -14.482 1.00 76.12 95 HIS A N 1
ATOM 752 C CA . HIS A 1 95 ? 15.824 1.152 -14.367 1.00 76.12 95 HIS A CA 1
ATOM 753 C C . HIS A 1 95 ? 16.602 1.170 -15.687 1.00 76.12 95 HIS A C 1
ATOM 755 O O . HIS A 1 95 ? 16.045 0.904 -16.755 1.00 76.12 95 HIS A O 1
ATOM 761 N N . THR A 1 96 ? 17.904 1.448 -15.625 1.00 68.25 96 THR A N 1
ATOM 762 C CA . THR A 1 96 ? 18.766 1.612 -16.811 1.00 68.25 96 THR A CA 1
ATOM 763 C C . THR A 1 96 ? 18.819 0.367 -17.701 1.00 68.25 96 THR A C 1
ATOM 765 O O . THR A 1 96 ? 19.009 0.496 -18.905 1.00 68.25 96 THR A O 1
ATOM 768 N N . GLY A 1 97 ? 18.603 -0.825 -17.134 1.00 72.44 97 GLY A N 1
ATOM 769 C CA . GLY A 1 97 ? 18.553 -2.092 -17.874 1.00 72.44 97 GLY A CA 1
ATOM 770 C C . GLY A 1 97 ? 17.172 -2.514 -18.393 1.00 72.44 97 GLY A C 1
ATOM 771 O O . GLY A 1 97 ? 17.103 -3.454 -19.174 1.00 72.44 97 GLY A O 1
ATOM 772 N N . LEU A 1 98 ? 16.083 -1.863 -17.963 1.00 70.00 98 LEU A N 1
ATOM 773 C CA . LEU A 1 98 ? 14.710 -2.204 -18.384 1.00 70.00 98 LEU A CA 1
ATOM 774 C C . LEU A 1 98 ? 14.069 -1.111 -19.251 1.00 70.00 98 LEU A C 1
ATOM 776 O O . LEU A 1 98 ? 13.123 -1.381 -19.982 1.00 70.00 98 LEU A O 1
ATOM 780 N N . GLY A 1 99 ? 14.557 0.132 -19.168 1.00 78.50 99 GLY A N 1
ATOM 781 C CA . GLY A 1 99 ? 13.947 1.282 -19.847 1.00 78.50 99 GLY A CA 1
ATOM 782 C C . GLY A 1 99 ? 12.633 1.758 -19.211 1.00 78.50 99 GLY A C 1
ATOM 783 O O . GLY A 1 99 ? 12.031 2.709 -19.699 1.00 78.50 99 GLY A O 1
ATOM 784 N N . HIS A 1 100 ? 12.209 1.128 -18.114 1.00 77.12 100 HIS A N 1
ATOM 785 C CA . HIS A 1 100 ? 11.010 1.438 -17.335 1.00 77.12 100 HIS A CA 1
ATOM 786 C C . HIS A 1 100 ? 11.259 1.107 -15.843 1.00 77.12 100 HIS A C 1
ATOM 788 O O . HIS A 1 100 ? 12.262 0.448 -15.532 1.00 77.12 100 HIS A O 1
ATOM 794 N N . PRO A 1 101 ? 10.429 1.582 -14.893 1.00 85.25 101 PRO A N 1
ATOM 795 C CA . PRO A 1 101 ? 10.564 1.210 -13.485 1.00 85.25 101 PRO A CA 1
ATOM 796 C C . PRO A 1 101 ? 10.108 -0.237 -13.253 1.00 85.25 101 PRO A C 1
ATOM 798 O O . PRO A 1 101 ? 9.383 -0.807 -14.070 1.00 85.25 101 PRO A O 1
ATOM 801 N N . TRP A 1 102 ? 10.528 -0.830 -12.134 1.00 86.25 102 TRP A N 1
ATOM 802 C CA . TRP A 1 102 ? 10.058 -2.158 -11.719 1.00 86.25 102 TRP A CA 1
ATOM 803 C C . TRP A 1 102 ? 8.593 -2.125 -11.289 1.00 86.25 102 TRP A C 1
ATOM 805 O O . TRP A 1 102 ? 7.842 -3.034 -11.616 1.00 86.25 102 TRP A O 1
ATOM 815 N N . VAL A 1 103 ? 8.210 -1.060 -10.588 1.00 89.56 103 VAL A N 1
ATOM 816 C CA . VAL A 1 103 ? 6.841 -0.769 -10.170 1.00 89.56 103 VAL A CA 1
ATOM 817 C C . VAL A 1 103 ? 6.332 0.387 -11.013 1.00 89.56 103 VAL A C 1
ATOM 819 O O . VAL A 1 103 ? 6.916 1.474 -11.015 1.00 89.56 103 VAL A O 1
ATOM 822 N N . THR A 1 104 ? 5.254 0.158 -11.748 1.00 91.56 104 THR A N 1
ATOM 823 C CA . THR A 1 104 ? 4.674 1.161 -12.639 1.00 91.56 104 THR A CA 1
ATOM 824 C C . THR A 1 104 ? 3.751 2.121 -11.885 1.00 91.56 104 THR A C 1
ATOM 826 O O . THR A 1 104 ? 3.314 1.866 -10.762 1.00 91.56 104 THR A O 1
ATOM 829 N N . ALA A 1 105 ? 3.418 3.247 -12.522 1.00 91.75 105 ALA A N 1
ATOM 830 C CA . ALA A 1 105 ? 2.396 4.154 -12.001 1.00 91.75 105 ALA A CA 1
ATOM 831 C C . ALA A 1 105 ? 1.015 3.474 -11.899 1.00 91.75 105 ALA A C 1
ATOM 833 O O . ALA A 1 105 ? 0.245 3.779 -10.992 1.00 91.75 105 ALA A O 1
ATOM 834 N N . GLU A 1 106 ? 0.719 2.528 -12.797 1.00 93.00 106 GLU A N 1
ATOM 835 C CA . GLU A 1 106 ? -0.519 1.745 -12.771 1.00 93.00 106 GLU A CA 1
ATOM 836 C C . GLU A 1 106 ? -0.571 0.807 -11.560 1.00 93.00 106 GL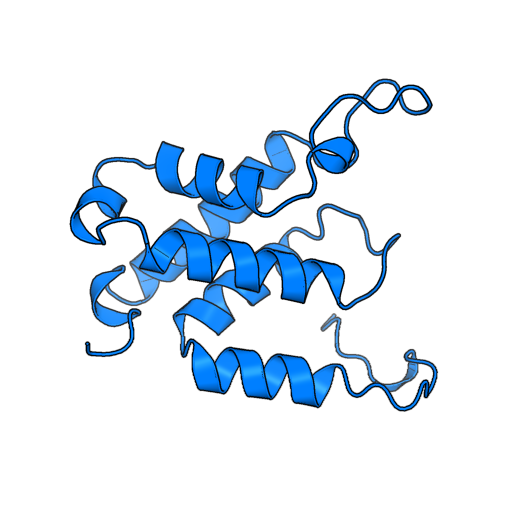U A C 1
ATOM 838 O O . GLU A 1 106 ? -1.613 0.713 -10.911 1.00 93.00 106 GLU A O 1
ATOM 843 N N . ASP A 1 107 ? 0.555 0.189 -11.193 1.00 93.31 107 ASP A N 1
ATOM 844 C CA . ASP A 1 107 ? 0.646 -0.646 -9.992 1.00 93.31 107 ASP A CA 1
ATOM 845 C C . ASP A 1 107 ? 0.380 0.177 -8.725 1.00 93.31 107 ASP A C 1
ATOM 847 O O . ASP A 1 107 ? -0.420 -0.216 -7.876 1.00 93.31 107 ASP A O 1
ATOM 851 N N . ILE A 1 108 ? 1.013 1.352 -8.610 1.00 94.19 108 ILE A N 1
ATOM 852 C CA . ILE A 1 108 ? 0.825 2.271 -7.474 1.00 94.19 108 ILE A CA 1
ATOM 853 C C . ILE A 1 108 ? -0.646 2.668 -7.349 1.00 94.19 108 ILE A C 1
ATOM 855 O O . ILE A 1 108 ? -1.230 2.555 -6.268 1.00 94.19 108 ILE A O 1
ATOM 859 N N . LYS A 1 109 ? -1.253 3.087 -8.463 1.00 94.12 109 LYS A N 1
ATOM 860 C CA . LYS A 1 109 ? -2.660 3.479 -8.513 1.00 94.12 109 LYS A CA 1
ATOM 861 C C . LYS A 1 109 ? -3.584 2.323 -8.136 1.00 94.12 109 LYS A C 1
ATOM 863 O O . LYS A 1 109 ? -4.497 2.504 -7.335 1.00 94.12 109 LYS A O 1
ATOM 868 N N . SER A 1 110 ? -3.320 1.128 -8.657 1.00 94.56 110 SER A N 1
ATOM 869 C CA . SER A 1 110 ? -4.116 -0.066 -8.362 1.00 94.56 110 SER A CA 1
ATOM 870 C C . SER A 1 110 ? -4.058 -0.422 -6.876 1.00 94.56 110 SER A C 1
ATOM 872 O O . SER A 1 110 ? -5.094 -0.665 -6.258 1.00 94.56 110 SER A O 1
ATOM 874 N N . ILE A 1 111 ? -2.870 -0.381 -6.261 1.00 94.50 111 ILE A N 1
ATOM 875 C CA . ILE A 1 111 ? -2.708 -0.632 -4.820 1.00 94.50 111 ILE A CA 1
ATOM 876 C C . ILE A 1 111 ? -3.486 0.408 -4.010 1.00 94.50 111 ILE A C 1
ATOM 878 O O . ILE A 1 111 ? -4.232 0.042 -3.101 1.00 94.50 111 ILE A O 1
ATOM 882 N N . ALA A 1 112 ? -3.354 1.693 -4.348 1.00 92.81 112 ALA A N 1
ATOM 883 C CA . ALA A 1 112 ? -4.060 2.765 -3.653 1.00 92.81 112 ALA A CA 1
ATOM 884 C C . ALA A 1 112 ? -5.585 2.602 -3.739 1.00 92.81 112 ALA A C 1
ATOM 886 O O . ALA A 1 112 ? -6.272 2.730 -2.726 1.00 92.81 112 ALA A O 1
ATOM 887 N N . GLN A 1 113 ? -6.110 2.239 -4.913 1.00 92.94 113 GLN A N 1
ATOM 888 C CA . GLN A 1 113 ? -7.534 1.959 -5.116 1.00 92.94 113 GLN A CA 1
ATOM 889 C C . GLN A 1 113 ? -8.017 0.759 -4.295 1.00 92.94 113 GLN A C 1
ATOM 891 O O . GLN A 1 113 ? -9.083 0.828 -3.682 1.00 92.94 113 GLN A O 1
ATOM 896 N N . HIS A 1 114 ? -7.229 -0.319 -4.229 1.00 93.38 114 HIS A N 1
ATOM 897 C CA . HIS A 1 114 ? -7.538 -1.472 -3.382 1.00 93.38 114 HIS A CA 1
ATOM 898 C C . HIS A 1 114 ? -7.625 -1.092 -1.901 1.00 93.38 114 HIS A C 1
ATOM 900 O O . HIS A 1 114 ? -8.544 -1.533 -1.208 1.00 93.38 114 HIS A O 1
ATOM 906 N N . ILE A 1 115 ? -6.692 -0.266 -1.420 1.00 92.50 115 ILE A N 1
ATOM 907 C CA . ILE A 1 115 ? -6.689 0.213 -0.035 1.00 92.50 115 ILE A CA 1
ATOM 908 C C . ILE A 1 115 ? -7.904 1.105 0.210 1.00 92.50 115 ILE A C 1
ATOM 910 O O . ILE A 1 115 ? -8.692 0.808 1.103 1.00 92.50 115 ILE A O 1
ATOM 914 N N . ALA A 1 116 ? -8.092 2.153 -0.594 1.00 89.75 116 ALA A N 1
ATOM 915 C CA . ALA A 1 116 ? -9.178 3.113 -0.424 1.00 89.75 116 ALA A CA 1
ATOM 916 C C . ALA A 1 116 ? -10.555 2.434 -0.455 1.00 89.75 116 ALA A C 1
ATOM 918 O O . ALA A 1 116 ? -11.352 2.628 0.461 1.00 89.75 116 ALA A O 1
ATOM 919 N N . GLY A 1 117 ? -10.797 1.561 -1.439 1.00 90.38 117 GLY A N 1
ATOM 920 C CA . GLY A 1 117 ? -12.060 0.835 -1.547 1.00 90.38 117 GLY A CA 1
ATOM 921 C C . GLY A 1 117 ? -12.305 -0.111 -0.371 1.00 90.38 117 GLY A C 1
ATOM 922 O O . GLY A 1 117 ? -13.442 -0.275 0.067 1.00 90.38 117 GLY A O 1
ATOM 923 N N . ARG A 1 118 ? -11.252 -0.721 0.191 1.00 91.38 118 ARG A N 1
ATOM 924 C CA . ARG A 1 118 ? -11.405 -1.581 1.368 1.00 91.38 118 ARG A CA 1
ATOM 925 C C . ARG A 1 118 ? -11.607 -0.782 2.655 1.00 91.38 118 ARG A C 1
ATOM 927 O O . ARG A 1 118 ? -12.392 -1.215 3.489 1.00 91.38 118 ARG A O 1
ATOM 934 N N . VAL A 1 119 ? -10.940 0.361 2.804 1.00 88.94 119 VAL A N 1
ATOM 935 C CA . VAL A 1 119 ? -11.144 1.290 3.927 1.00 88.94 119 VAL A CA 1
ATOM 936 C C . VAL A 1 119 ? -12.584 1.803 3.939 1.00 88.94 119 VAL A C 1
ATOM 938 O O . VAL A 1 119 ? -13.242 1.749 4.972 1.00 88.94 119 VAL A O 1
ATOM 941 N N . GLU A 1 120 ? -13.104 2.222 2.784 1.00 87.62 120 GLU A N 1
ATOM 942 C CA . GLU A 1 120 ? -14.490 2.681 2.639 1.00 87.62 120 GLU A CA 1
ATOM 943 C C . GLU A 1 120 ? -15.501 1.587 3.021 1.00 87.62 120 GLU A C 1
ATOM 945 O O . GLU A 1 120 ? -16.425 1.832 3.792 1.00 87.62 120 GLU A O 1
ATOM 950 N N . GLN A 1 121 ? -15.285 0.345 2.569 1.00 89.12 121 GLN A N 1
ATOM 951 C CA . GLN A 1 121 ? -16.124 -0.802 2.947 1.00 89.12 121 GLN A CA 1
ATOM 952 C C . GLN A 1 121 ? -16.132 -1.105 4.450 1.00 89.12 121 GLN A C 1
ATOM 954 O O . GLN A 1 121 ? -17.057 -1.764 4.925 1.00 89.12 121 GLN A O 1
ATOM 959 N N . LEU A 1 122 ? -15.089 -0.700 5.174 1.00 88.56 122 LEU A N 1
ATOM 960 C CA . LEU A 1 122 ? -14.935 -0.962 6.603 1.00 88.56 122 LEU A CA 1
ATOM 961 C C . LEU A 1 122 ? -15.444 0.185 7.487 1.00 88.56 122 LEU A C 1
ATOM 963 O O . LEU A 1 122 ? -15.331 0.073 8.699 1.00 88.56 122 LEU A O 1
ATOM 967 N N . GLY A 1 123 ? -16.039 1.233 6.906 1.00 86.12 123 GLY A N 1
ATOM 968 C CA . GLY A 1 123 ? -16.604 2.367 7.653 1.00 86.12 123 GLY A CA 1
ATOM 969 C C . GLY A 1 123 ? -15.761 3.640 7.594 1.00 86.12 123 GLY A C 1
ATOM 970 O O . GLY A 1 123 ? -16.228 4.705 7.986 1.00 86.12 123 GLY A O 1
ATOM 971 N N . GLY A 1 124 ? -14.567 3.571 7.003 1.00 85.19 124 GLY A N 1
ATOM 972 C CA . GLY A 1 124 ? -13.644 4.693 6.897 1.00 85.19 124 GLY A CA 1
ATOM 973 C C . GLY A 1 124 ? -12.362 4.470 7.690 1.00 85.19 124 GLY A C 1
ATOM 974 O O . GLY A 1 124 ? -12.134 3.427 8.293 1.00 85.19 124 GLY A O 1
ATOM 975 N N . MET A 1 125 ? -11.468 5.455 7.628 1.00 81.81 125 MET A N 1
ATOM 976 C CA . MET A 1 125 ? -10.123 5.324 8.188 1.00 81.81 125 MET A CA 1
ATOM 977 C C . MET A 1 125 ? -10.088 5.429 9.716 1.00 81.81 125 MET A C 1
ATOM 979 O O . MET A 1 125 ? -9.224 4.839 10.360 1.00 81.81 125 MET A O 1
ATOM 983 N N . GLU A 1 126 ? -11.029 6.179 10.284 1.00 79.19 126 GLU A N 1
ATOM 984 C CA . GLU A 1 126 ? -11.137 6.433 11.723 1.00 79.19 126 GLU A CA 1
ATOM 985 C C . GLU A 1 126 ? -11.385 5.137 12.506 1.00 79.19 126 GLU A C 1
ATOM 987 O O . GLU A 1 126 ? -10.771 4.932 13.548 1.00 79.19 126 GLU A O 1
ATOM 992 N N . ASP A 1 127 ? -12.168 4.215 11.938 1.00 77.25 127 ASP A N 1
ATOM 993 C CA . ASP A 1 127 ? -12.492 2.913 12.537 1.00 77.25 127 ASP A CA 1
ATOM 994 C C . ASP A 1 127 ? -11.340 1.893 12.452 1.00 77.25 127 ASP A C 1
ATOM 996 O O . ASP A 1 127 ? -11.369 0.845 13.099 1.00 77.25 127 ASP A O 1
ATOM 1000 N N . LEU A 1 128 ? -10.323 2.169 11.628 1.00 77.75 128 LEU A N 1
ATOM 1001 C CA . LEU A 1 128 ? -9.219 1.244 11.347 1.00 77.75 128 LEU A CA 1
ATOM 1002 C C . LEU A 1 128 ? -7.932 1.578 12.092 1.00 77.75 128 LEU A C 1
ATOM 1004 O O . LEU A 1 128 ? -7.013 0.750 12.133 1.00 77.75 128 LEU A O 1
ATOM 1008 N N . LEU A 1 129 ? -7.832 2.786 12.636 1.00 71.56 129 LEU A N 1
ATOM 1009 C CA . LEU A 1 129 ? -6.672 3.201 13.403 1.00 71.56 129 LEU A CA 1
ATOM 1010 C C . LEU A 1 129 ? -6.776 2.657 14.830 1.00 71.56 129 LEU A C 1
ATOM 1012 O O . LEU A 1 129 ? -7.854 2.676 15.419 1.00 71.56 129 LEU A O 1
ATOM 1016 N N . PRO A 1 130 ? -5.670 2.158 15.409 1.00 62.62 130 PRO A N 1
ATOM 1017 C CA . PRO A 1 130 ? -5.673 1.775 16.813 1.00 62.62 130 PRO A CA 1
ATOM 1018 C C . PRO A 1 130 ? -6.020 2.996 17.676 1.00 62.62 130 PRO A C 1
ATOM 1020 O O . PRO A 1 130 ? -5.478 4.081 17.448 1.00 62.62 130 PRO A O 1
ATOM 1023 N N . GLU A 1 131 ? -6.915 2.812 18.653 1.00 58.47 131 GLU A N 1
ATOM 1024 C CA . GLU A 1 131 ? -7.252 3.847 19.636 1.00 58.47 131 GLU A CA 1
ATOM 1025 C C . GLU A 1 131 ? -5.958 4.388 20.269 1.00 58.47 131 GLU A C 1
ATOM 1027 O O . GLU A 1 131 ? -5.082 3.616 20.673 1.00 58.47 131 GLU A O 1
ATOM 1032 N N . SER A 1 132 ? -5.811 5.716 20.252 1.00 52.16 132 SER A N 1
ATOM 1033 C CA . SER A 1 132 ? -4.614 6.437 20.716 1.00 52.16 132 SER A CA 1
ATOM 1034 C C . SER A 1 132 ? -4.559 6.571 22.231 1.00 52.16 132 SER A C 1
ATOM 1036 O O . SER A 1 132 ? -5.625 6.822 22.834 1.00 52.16 132 SER A O 1
#

Secondary structure (DSSP, 8-state):
--S--GGG---SS--HHHHHHHHHHHHHHHHHHHHHHHHHH-TTTT-S-THHHHHHHHHHHHHHHHS-GGGGGG-HHHHHHHHHHHS-HHHHSPPTTTSS-SS-HHHHHHHHHHHHHHHHHTT-SGGGSPP-

Solvent-accessible surface area (backbone atoms only — not comparable to full-atom values): 7710 Å² total; per-residue (Å²): 135,74,89,85,51,75,88,76,62,79,87,74,91,63,56,68,65,61,53,51,51,53,44,30,71,72,41,42,64,46,36,49,45,37,43,49,19,48,66,72,65,38,56,65,70,76,76,59,63,86,59,54,51,57,49,26,30,46,46,27,53,57,49,50,76,73,44,70,74,87,50,54,88,81,32,73,65,52,48,31,51,39,46,54,66,28,51,58,71,76,34,64,36,69,32,91,91,69,80,40,37,66,37,47,73,65,46,35,47,50,30,27,50,47,36,52,57,51,34,54,75,64,78,30,66,78,77,36,52,78,88,129

Nearest PDB structures (foldseek):
  8d9o-assembly1_A  TM=1.741E-01  e=3.849E+00  synthetic construct